Protein AF-A0A5K1K543-F1 (afdb_monomer_lite)

Secondary structure (DSSP, 8-state):
---------------PPEEEEE-HHHHHH----SEEEEEEEETTEEEEEEEE--SSGGGSPPTHHHHHHHHHHHSHHHHHTT--HHHHHHHHHHHHHHHHHHTT-TT--HHHHHHHHHHHHHHHHHS-TTS--HHHHHHHHHHHHHH-TTSS--

Organism: NCBI:txid34458

Sequence (154 aa):
MSDVETTAVPIAESKPPMLLLIDTDAKWTGRDVDSLTLYVDAPVAALSITLPIPQRVDMLPNPRIFDDWIALIQGEAATRCEISVHQRVLLLDIALTYRAFGRGLPNVNTSIFKTFSDCLVETARTLDDHESAEEFLRSIIEWVHTKLPDVSVR

Foldseek 3Di:
DDDDPPDDDPPPPPQWFWFKAFDPCCLPVVDDGQWIWTWTDAPQAIDIDIGGQDPWLQPQPQLVVLVVQLCCLPDVRVVRSVHDPLRSLLSNLSSLLNSCSNVPPVLDDRVLSNVLSVLSVVLNSPDDRRDHCSVSSVVSSVVVCVSVVCSSPD

Radius of gyration: 18.14 Å; chains: 1; bounding box: 49×31×67 Å

pLDDT: mean 85.63, std 14.28, range [43.22, 97.06]

Structure (mmCIF, N/CA/C/O backbone):
data_AF-A0A5K1K543-F1
#
_entry.id   AF-A0A5K1K543-F1
#
loop_
_atom_site.group_PDB
_atom_site.id
_atom_site.type_symbol
_atom_site.label_atom_id
_atom_site.label_alt_id
_atom_site.label_comp_id
_atom_site.label_asym_id
_atom_site.label_entity_id
_atom_site.label_seq_id
_atom_site.pdbx_PDB_ins_code
_atom_site.Cartn_x
_atom_site.Cartn_y
_atom_site.Cartn_z
_atom_site.occupancy
_atom_site.B_iso_or_equiv
_atom_site.auth_seq_id
_atom_site.auth_comp_id
_atom_site.auth_asym_id
_atom_site.auth_atom_id
_atom_site.pdbx_PDB_model_num
ATOM 1 N N . MET A 1 1 ? -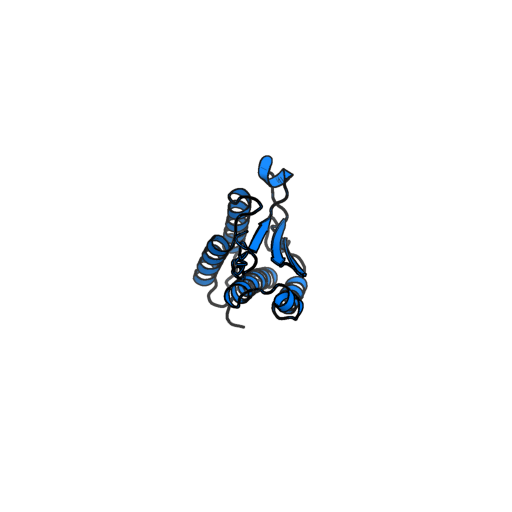30.902 17.468 46.764 1.00 43.84 1 MET A N 1
ATOM 2 C CA . MET A 1 1 ? -30.358 16.302 46.045 1.00 43.84 1 MET A CA 1
ATOM 3 C C . MET A 1 1 ? -30.672 16.560 44.592 1.00 43.84 1 MET A C 1
ATOM 5 O O . MET A 1 1 ? -31.835 16.480 44.233 1.00 43.84 1 MET A O 1
ATOM 9 N N . SER A 1 2 ? -29.691 17.061 43.846 1.00 44.78 2 SER A N 1
ATOM 10 C CA . SER A 1 2 ? -29.858 17.408 42.436 1.00 44.78 2 SER A CA 1
ATOM 11 C C . SER A 1 2 ? -29.235 16.290 41.619 1.00 44.78 2 SER A C 1
ATOM 13 O O . SER A 1 2 ? -28.046 16.013 41.778 1.00 44.78 2 SER A O 1
ATOM 15 N N . ASP A 1 3 ? -30.066 15.634 40.818 1.00 43.75 3 ASP A N 1
ATOM 16 C CA . ASP A 1 3 ? -29.668 14.612 39.862 1.00 43.75 3 ASP A CA 1
ATOM 17 C C . ASP A 1 3 ? -28.717 15.215 38.822 1.00 43.75 3 ASP A C 1
ATOM 19 O O . ASP A 1 3 ? -29.017 16.228 38.188 1.00 43.75 3 ASP A O 1
ATOM 23 N N . VAL A 1 4 ? -27.537 14.610 38.685 1.00 49.25 4 VAL A N 1
ATOM 24 C CA . VAL A 1 4 ? -26.582 14.929 37.623 1.00 49.25 4 VAL A CA 1
ATOM 25 C C . VAL A 1 4 ? -26.940 14.054 36.432 1.00 49.25 4 VAL A C 1
ATOM 27 O O . VAL A 1 4 ? -26.607 12.870 36.379 1.00 49.25 4 VAL A O 1
ATOM 30 N N . GLU A 1 5 ? -27.647 14.654 35.484 1.00 47.22 5 GLU A N 1
ATOM 31 C CA . GLU A 1 5 ? -27.908 14.089 34.169 1.00 47.22 5 GLU A CA 1
ATOM 32 C C . GLU A 1 5 ? -26.563 13.943 33.439 1.00 47.22 5 GLU A C 1
ATOM 34 O O . GLU A 1 5 ? -25.945 14.916 33.008 1.00 47.22 5 GLU A O 1
ATOM 39 N N . THR A 1 6 ? -26.047 12.714 33.376 1.00 50.03 6 THR A N 1
ATOM 40 C CA . THR A 1 6 ? -24.877 12.384 32.559 1.00 50.03 6 THR A CA 1
ATOM 41 C C . THR A 1 6 ? -25.315 12.378 31.101 1.00 50.03 6 THR A C 1
ATOM 43 O O . THR A 1 6 ? -25.759 11.362 30.570 1.00 50.03 6 THR A O 1
ATOM 46 N N . THR A 1 7 ? -25.206 13.531 30.445 1.00 46.53 7 THR A N 1
ATOM 47 C CA . THR A 1 7 ? -25.221 13.625 28.984 1.00 46.53 7 THR A CA 1
ATOM 48 C C . THR A 1 7 ? -24.055 12.809 28.436 1.00 46.53 7 THR A C 1
ATOM 50 O O . THR A 1 7 ? -22.899 13.227 28.512 1.00 46.53 7 THR A O 1
ATOM 53 N N . ALA A 1 8 ? -24.361 11.629 27.899 1.00 48.47 8 ALA A N 1
ATOM 54 C CA . ALA A 1 8 ? -23.443 10.882 27.058 1.00 48.47 8 ALA A CA 1
ATOM 55 C C . ALA A 1 8 ? -23.116 11.745 25.833 1.00 48.47 8 ALA A C 1
ATOM 57 O O . ALA A 1 8 ? -23.986 12.047 25.016 1.00 48.47 8 ALA A O 1
ATOM 58 N N . VAL A 1 9 ? -21.863 12.186 25.740 1.00 50.47 9 VAL A N 1
ATOM 59 C CA . VAL A 1 9 ? -21.332 12.825 24.537 1.00 50.47 9 VAL A CA 1
ATOM 60 C C . VAL A 1 9 ? -21.410 11.784 23.415 1.00 50.47 9 VAL A C 1
ATOM 62 O O . VAL A 1 9 ? -20.898 10.678 23.609 1.00 50.47 9 VAL A O 1
ATOM 65 N N . PRO A 1 10 ? -22.051 12.074 22.269 1.00 43.44 10 PRO A N 1
ATOM 66 C CA . PRO A 1 10 ? -22.026 11.156 21.143 1.00 43.44 10 PRO A CA 1
ATOM 67 C C . PRO A 1 10 ? -20.571 11.033 20.695 1.00 43.44 10 PRO A C 1
ATOM 69 O O . PRO A 1 10 ? -19.945 12.018 20.303 1.00 43.44 10 PRO A O 1
ATOM 72 N N . ILE A 1 11 ? -20.015 9.829 20.821 1.00 51.31 11 ILE A N 1
ATOM 73 C CA . ILE A 1 11 ? -18.708 9.495 20.267 1.00 51.31 11 ILE A CA 1
ATOM 74 C C . ILE A 1 11 ? -18.888 9.663 18.762 1.00 51.31 11 ILE A C 1
ATOM 76 O O . ILE A 1 11 ? -19.631 8.901 18.147 1.00 51.31 11 ILE A O 1
ATOM 80 N N . ALA A 1 12 ? -18.313 10.720 18.187 1.00 50.25 12 ALA A N 1
ATOM 81 C CA . ALA A 1 12 ? -18.266 10.856 16.742 1.00 50.25 12 ALA A CA 1
ATOM 82 C C . ALA A 1 12 ? -17.676 9.551 16.199 1.00 50.25 12 ALA A C 1
ATOM 84 O O . ALA A 1 12 ? -16.613 9.139 16.667 1.00 50.25 12 ALA A O 1
ATOM 85 N N . GLU A 1 13 ? -18.385 8.887 15.286 1.00 49.75 13 GLU A N 1
ATOM 86 C CA . GLU A 1 13 ? -17.887 7.721 14.557 1.00 49.75 13 GLU A CA 1
ATOM 87 C C . GLU A 1 13 ? -16.635 8.157 13.786 1.00 49.75 13 GLU A C 1
ATOM 89 O O . GLU A 1 13 ? -16.679 8.645 12.656 1.00 49.75 13 GLU A O 1
ATOM 94 N N . SER A 1 14 ? -15.497 8.096 14.471 1.00 68.38 14 SER A N 1
ATOM 95 C CA . SER A 1 14 ? -14.193 8.416 13.932 1.00 68.38 14 SER A CA 1
ATOM 96 C C . SER A 1 14 ? -13.817 7.257 13.033 1.00 68.38 14 SER A C 1
ATOM 98 O O . SER A 1 14 ? -13.410 6.204 13.516 1.00 68.38 14 SER A O 1
ATOM 100 N N . LYS A 1 15 ? -13.962 7.466 11.725 1.00 83.12 15 LYS A N 1
ATOM 101 C CA . LYS A 1 15 ? -13.366 6.635 10.677 1.00 83.12 15 LYS A CA 1
ATOM 102 C C . LYS A 1 15 ? -11.984 6.116 11.125 1.00 83.12 15 LYS A C 1
ATOM 104 O O . LYS A 1 15 ? -11.175 6.924 11.595 1.00 83.12 15 LYS A O 1
ATOM 109 N N . PRO A 1 16 ? -11.688 4.818 10.953 1.00 88.69 16 PRO A N 1
ATOM 110 C CA . PRO A 1 16 ? -10.424 4.256 11.405 1.00 88.69 16 PRO A CA 1
ATOM 111 C C . PRO A 1 16 ? -9.252 4.855 10.616 1.00 88.69 16 PRO A C 1
ATOM 113 O O . PRO A 1 16 ? -9.381 5.046 9.402 1.00 88.69 16 PRO A O 1
ATOM 116 N N . PRO A 1 17 ? -8.116 5.170 11.260 1.00 92.06 17 PRO A N 1
ATOM 117 C CA . PRO A 1 17 ? -6.951 5.700 10.562 1.00 92.06 17 PRO A CA 1
ATOM 118 C C . PRO A 1 17 ? -6.317 4.622 9.673 1.00 92.06 17 PRO A C 1
ATOM 120 O O . PRO A 1 17 ? -6.314 3.441 10.023 1.00 92.06 17 PRO A O 1
ATOM 123 N N . MET A 1 18 ? -5.743 5.028 8.534 1.00 93.38 18 MET A N 1
ATOM 124 C CA . MET A 1 18 ? -4.808 4.162 7.810 1.00 93.38 18 MET A CA 1
ATOM 125 C C . MET A 1 18 ? -3.397 4.457 8.288 1.00 93.38 18 MET A C 1
ATOM 127 O O . MET A 1 18 ? -2.925 5.580 8.142 1.00 93.38 18 MET A O 1
ATOM 131 N N . LEU A 1 19 ? -2.719 3.452 8.816 1.00 95.25 19 LEU A N 1
ATOM 132 C CA . LEU A 1 19 ? -1.356 3.544 9.313 1.00 95.25 19 LEU A CA 1
ATOM 133 C C . LEU A 1 19 ? -0.401 2.915 8.299 1.00 95.25 19 LEU A C 1
ATOM 135 O O . LEU A 1 19 ? -0.728 1.910 7.659 1.00 95.25 19 LEU A O 1
ATOM 139 N N . LEU A 1 20 ? 0.786 3.501 8.162 1.00 95.75 20 LEU A N 1
ATOM 140 C CA . LEU A 1 20 ? 1.875 2.940 7.369 1.00 95.75 20 LEU A CA 1
ATOM 141 C C . LEU A 1 20 ? 3.029 2.601 8.304 1.00 95.75 20 LEU A C 1
ATOM 143 O O . LEU A 1 20 ? 3.773 3.473 8.742 1.00 95.75 20 LEU A O 1
ATOM 147 N N . LEU A 1 21 ? 3.151 1.318 8.612 1.00 93.62 21 LEU A N 1
ATOM 148 C CA . LEU A 1 21 ? 4.085 0.804 9.596 1.00 93.62 21 LEU A CA 1
ATOM 149 C C . LEU A 1 21 ? 5.344 0.282 8.908 1.00 93.62 21 LEU A C 1
ATOM 151 O O . LEU A 1 21 ? 5.294 -0.421 7.895 1.00 93.62 21 LEU A O 1
ATOM 155 N N . ILE A 1 22 ? 6.479 0.605 9.506 1.00 92.12 22 ILE A N 1
ATOM 156 C CA . ILE A 1 22 ? 7.804 0.105 9.159 1.00 92.12 22 ILE A CA 1
ATOM 157 C C . ILE A 1 22 ? 8.302 -0.759 10.318 1.00 92.12 22 ILE A C 1
ATOM 159 O O . ILE A 1 22 ? 7.962 -0.508 11.474 1.00 92.12 22 ILE A O 1
ATOM 163 N N . ASP A 1 23 ? 9.100 -1.784 10.018 1.00 85.81 23 ASP A N 1
ATOM 164 C CA . ASP A 1 23 ? 9.774 -2.568 11.052 1.00 85.81 23 ASP A CA 1
ATOM 165 C C . ASP A 1 23 ? 10.536 -1.641 12.022 1.00 85.81 23 ASP A C 1
ATOM 167 O O . ASP A 1 23 ? 11.271 -0.744 11.594 1.00 85.81 23 ASP A O 1
ATOM 171 N N . THR A 1 24 ? 10.335 -1.834 13.330 1.00 78.81 24 THR A N 1
ATOM 172 C CA . THR A 1 24 ? 10.855 -0.931 14.367 1.00 78.81 24 THR A CA 1
ATOM 173 C C . THR A 1 24 ? 12.370 -0.806 14.298 1.00 78.81 24 THR A C 1
ATOM 175 O O . THR A 1 24 ? 12.898 0.300 14.408 1.00 78.81 24 THR A O 1
ATOM 178 N N . ASP A 1 25 ? 13.088 -1.904 14.062 1.00 77.44 25 ASP A N 1
ATOM 179 C CA . ASP A 1 25 ? 14.533 -1.823 13.906 1.00 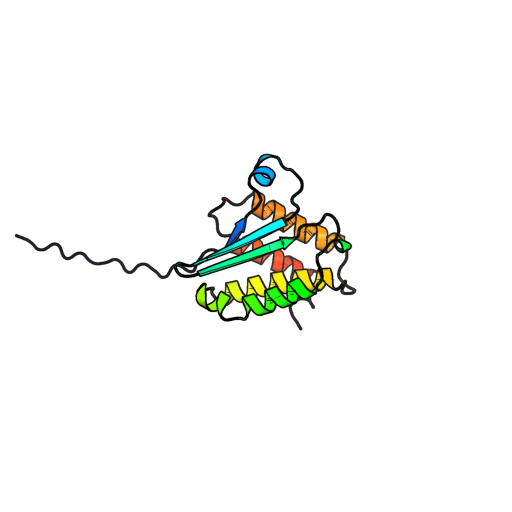77.44 25 ASP A CA 1
ATOM 180 C C . ASP A 1 25 ? 14.891 -1.004 12.660 1.00 77.44 25 ASP A C 1
ATOM 182 O O . ASP A 1 25 ? 15.783 -0.154 12.719 1.00 77.44 25 ASP A O 1
ATOM 186 N N . ALA A 1 26 ? 14.223 -1.246 11.527 1.00 78.88 26 ALA A N 1
ATOM 187 C CA . ALA A 1 26 ? 14.490 -0.525 10.282 1.00 78.88 26 ALA A CA 1
ATOM 188 C C . ALA A 1 26 ? 14.213 0.986 10.404 1.00 78.88 26 ALA A C 1
ATOM 190 O O . ALA A 1 26 ? 14.940 1.790 9.809 1.00 78.88 26 ALA A O 1
ATOM 191 N N . LYS A 1 27 ? 13.227 1.376 11.224 1.00 79.50 27 LYS A N 1
ATOM 192 C CA . LYS A 1 27 ? 12.917 2.778 11.548 1.00 79.50 27 LYS A CA 1
ATOM 193 C C . LYS A 1 27 ? 14.094 3.486 12.223 1.00 79.50 27 LYS A C 1
ATOM 195 O O . LYS A 1 27 ? 14.482 4.566 11.790 1.00 79.50 27 LYS A O 1
ATOM 200 N N . TRP A 1 28 ? 14.699 2.868 13.238 1.00 78.88 28 TRP A N 1
ATOM 201 C CA . TRP A 1 28 ? 15.753 3.505 14.046 1.00 78.88 28 TRP A CA 1
ATOM 202 C C . TRP A 1 28 ? 17.160 3.368 13.471 1.00 78.88 28 TRP A C 1
ATOM 204 O O . TRP A 1 28 ? 18.015 4.222 13.696 1.00 78.88 28 TRP A O 1
ATOM 214 N N . THR A 1 29 ? 17.424 2.281 12.751 1.00 81.25 29 THR A N 1
ATOM 215 C CA . THR A 1 29 ? 18.772 1.965 12.257 1.00 81.25 29 THR A CA 1
ATOM 216 C C . THR A 1 29 ? 19.050 2.512 10.860 1.00 81.25 29 THR A C 1
ATOM 218 O O . THR A 1 29 ? 20.201 2.507 10.428 1.00 81.25 29 THR A O 1
ATOM 221 N N . GLY A 1 30 ? 18.017 2.952 10.133 1.00 77.56 30 GLY A N 1
ATOM 222 C CA . GLY A 1 30 ? 18.146 3.389 8.741 1.00 77.56 30 GLY A CA 1
ATOM 223 C C . GLY A 1 30 ? 18.495 2.258 7.767 1.00 77.56 30 GLY A C 1
ATOM 224 O O . GLY A 1 30 ? 18.861 2.538 6.627 1.00 77.56 30 GLY A O 1
ATOM 225 N N . ARG A 1 31 ? 18.383 0.994 8.207 1.00 83.94 31 ARG A N 1
ATOM 226 C CA . ARG A 1 31 ? 18.581 -0.207 7.382 1.00 83.94 31 ARG A CA 1
ATOM 227 C C . ARG A 1 31 ? 17.642 -0.206 6.177 1.00 83.94 31 ARG A C 1
ATOM 229 O O . ARG A 1 31 ? 16.597 0.451 6.189 1.00 83.94 31 ARG A O 1
ATOM 236 N N . ASP A 1 32 ? 18.022 -0.979 5.164 1.00 84.88 32 ASP A N 1
ATOM 237 C CA . ASP A 1 32 ? 17.146 -1.275 4.035 1.00 84.88 32 ASP A CA 1
ATOM 238 C C . ASP A 1 32 ? 15.827 -1.875 4.541 1.00 84.88 32 ASP A C 1
ATOM 240 O O . ASP A 1 32 ? 15.793 -2.646 5.505 1.00 84.88 32 ASP A O 1
ATOM 244 N N . VAL A 1 33 ? 14.735 -1.457 3.908 1.00 91.00 33 VAL A N 1
ATOM 245 C CA . VAL A 1 33 ? 13.374 -1.869 4.243 1.00 91.00 33 VAL A CA 1
ATOM 246 C C . VAL A 1 33 ? 12.928 -2.852 3.181 1.00 91.00 33 VAL A C 1
ATOM 248 O O . VAL A 1 33 ? 12.802 -2.462 2.029 1.00 91.00 33 VAL A O 1
ATOM 251 N N . ASP A 1 34 ? 12.665 -4.098 3.567 1.00 90.19 34 ASP A N 1
ATOM 252 C CA . ASP A 1 34 ? 12.206 -5.130 2.627 1.00 90.19 34 ASP A CA 1
ATOM 253 C C . ASP A 1 34 ? 10.678 -5.129 2.457 1.00 90.19 34 ASP A C 1
ATOM 255 O O . ASP A 1 34 ? 10.141 -5.572 1.437 1.00 90.19 34 ASP A O 1
ATOM 259 N N . SER A 1 35 ? 9.955 -4.619 3.456 1.00 94.00 35 SER A N 1
ATOM 260 C CA . SER A 1 35 ? 8.500 -4.502 3.427 1.00 94.00 35 SER A CA 1
ATOM 261 C C . SER A 1 35 ? 7.980 -3.434 4.385 1.00 94.00 35 SER A C 1
ATOM 263 O O . SER A 1 35 ? 8.564 -3.207 5.443 1.00 94.00 35 SER A O 1
ATOM 265 N N . LEU A 1 36 ? 6.834 -2.854 4.045 1.00 95.88 36 LEU A N 1
ATOM 266 C CA . LEU A 1 36 ? 6.015 -2.020 4.924 1.00 95.88 36 LEU A CA 1
ATOM 267 C C . LEU A 1 36 ? 4.686 -2.723 5.202 1.00 95.88 36 LEU A C 1
ATOM 269 O O . LEU A 1 36 ? 4.268 -3.592 4.439 1.00 95.88 36 LEU A O 1
ATOM 273 N N . THR A 1 37 ? 3.992 -2.334 6.263 1.00 95.88 37 THR A N 1
ATOM 274 C CA . THR A 1 37 ? 2.634 -2.808 6.546 1.00 95.88 37 THR A CA 1
ATOM 275 C C . THR A 1 37 ? 1.669 -1.641 6.482 1.00 95.88 37 THR A C 1
ATOM 277 O O . THR A 1 37 ? 1.783 -0.696 7.254 1.00 95.88 37 THR A O 1
ATOM 280 N N . LEU A 1 38 ? 0.702 -1.710 5.572 1.00 95.00 38 LEU A N 1
ATOM 281 C CA . LEU A 1 38 ? -0.442 -0.814 5.575 1.00 95.00 38 LEU A CA 1
ATOM 282 C C . LEU A 1 38 ? -1.527 -1.437 6.451 1.00 95.00 38 LEU A C 1
ATOM 284 O O . LEU A 1 38 ? -1.993 -2.542 6.167 1.00 95.00 38 LEU A O 1
ATOM 288 N N . TYR A 1 39 ? -1.906 -0.732 7.511 1.00 94.44 39 TYR A N 1
ATOM 289 C CA . TYR A 1 39 ? -2.811 -1.228 8.539 1.00 94.44 39 TYR A CA 1
ATOM 290 C C . TYR A 1 39 ? -4.009 -0.296 8.709 1.00 94.44 39 TYR A C 1
ATOM 292 O O . TYR A 1 39 ? -3.852 0.921 8.743 1.00 94.44 39 TYR A O 1
ATOM 300 N N . VAL A 1 40 ? -5.209 -0.857 8.821 1.00 92.81 40 VAL A N 1
ATOM 301 C CA . VAL A 1 40 ? -6.420 -0.125 9.204 1.00 92.81 40 VAL A CA 1
ATOM 302 C C . VAL A 1 40 ? -7.012 -0.806 10.425 1.00 92.81 40 VAL A C 1
ATOM 304 O O . VAL A 1 40 ? -7.415 -1.969 10.342 1.00 92.81 40 VAL A O 1
ATOM 307 N N . ASP A 1 41 ? -7.045 -0.077 11.538 1.00 86.94 41 ASP A N 1
ATOM 308 C CA . ASP A 1 41 ? -7.525 -0.567 12.831 1.00 86.94 41 ASP A CA 1
ATOM 309 C C . ASP A 1 41 ? -8.956 -0.095 13.075 1.00 86.94 41 ASP A C 1
ATOM 311 O O . ASP A 1 41 ? -9.178 1.065 13.428 1.00 86.94 41 ASP A O 1
ATOM 315 N N . ALA A 1 42 ? -9.938 -0.967 12.849 1.00 86.94 42 ALA A N 1
ATOM 316 C CA . ALA A 1 42 ? -11.330 -0.673 13.162 1.00 86.94 42 ALA A CA 1
ATOM 317 C C . ALA A 1 42 ? -11.758 -1.397 14.450 1.00 86.94 42 ALA A C 1
ATOM 319 O O . ALA A 1 42 ? -11.210 -2.449 14.785 1.00 86.94 42 ALA A O 1
ATOM 320 N N . PRO A 1 43 ? -12.789 -0.909 15.164 1.00 82.38 43 PRO A N 1
ATOM 321 C CA . PRO A 1 43 ? -13.181 -1.476 16.458 1.00 82.38 43 PRO A CA 1
ATOM 322 C C . PRO A 1 43 ? -13.528 -2.975 16.439 1.00 82.38 43 PRO A C 1
ATOM 324 O O . PRO A 1 43 ? -13.407 -3.652 17.459 1.00 82.38 43 PRO A O 1
ATOM 327 N N . VAL A 1 44 ? -13.989 -3.499 15.297 1.00 85.19 44 VAL A N 1
ATOM 328 C CA . VAL A 1 44 ? -14.508 -4.874 15.153 1.00 85.19 44 VAL A CA 1
ATOM 329 C C . VAL A 1 44 ? -13.729 -5.741 14.157 1.00 85.19 44 VAL A C 1
ATOM 331 O O . VAL A 1 44 ? -14.025 -6.934 14.008 1.00 85.19 44 VAL A O 1
ATOM 334 N N . ALA A 1 45 ? -12.763 -5.160 13.443 1.00 88.44 45 ALA A N 1
ATOM 335 C CA . ALA A 1 45 ? -11.944 -5.839 12.446 1.00 88.44 45 ALA A CA 1
ATOM 336 C C . ALA A 1 45 ? -10.685 -5.023 12.131 1.00 88.44 45 ALA A C 1
ATOM 338 O O . ALA A 1 45 ? -10.682 -3.805 12.254 1.00 88.44 45 ALA A O 1
ATOM 339 N N . ALA A 1 46 ? -9.646 -5.696 11.646 1.00 89.94 46 ALA A N 1
ATOM 340 C CA . ALA A 1 46 ? -8.451 -5.039 11.145 1.00 89.94 46 ALA A CA 1
ATOM 341 C C . ALA A 1 46 ? -8.141 -5.502 9.722 1.00 89.94 46 ALA A C 1
ATOM 343 O O . ALA A 1 46 ? -8.320 -6.678 9.384 1.00 89.94 46 ALA A O 1
ATOM 344 N N . LEU A 1 47 ? -7.649 -4.576 8.904 1.00 92.69 47 LEU A N 1
ATOM 345 C CA . LEU A 1 47 ? -7.125 -4.853 7.572 1.00 92.69 47 LEU A CA 1
ATOM 346 C C . LEU A 1 47 ? -5.615 -4.631 7.593 1.00 92.69 47 LEU A C 1
ATOM 348 O O . LEU A 1 47 ? -5.154 -3.573 8.002 1.00 92.69 47 LEU A O 1
ATOM 352 N N . SER A 1 48 ? -4.853 -5.617 7.127 1.00 93.94 48 SER A N 1
ATOM 353 C CA . SER A 1 48 ? -3.397 -5.526 7.024 1.00 93.94 48 SER A CA 1
ATOM 354 C C . SER A 1 48 ? -2.942 -5.983 5.645 1.00 93.94 48 SER A C 1
ATOM 356 O O . SER A 1 48 ? -3.338 -7.056 5.183 1.00 93.94 48 SER A O 1
ATOM 358 N N . ILE A 1 49 ? -2.128 -5.162 4.984 1.00 94.94 49 ILE A N 1
ATOM 359 C CA . ILE A 1 49 ? -1.525 -5.450 3.682 1.00 94.94 49 ILE A CA 1
ATOM 360 C C . ILE A 1 49 ? -0.020 -5.207 3.785 1.00 94.94 49 ILE A C 1
ATOM 362 O O . ILE A 1 49 ? 0.424 -4.095 4.065 1.00 94.94 49 ILE A O 1
ATOM 366 N N . THR A 1 50 ? 0.779 -6.239 3.521 1.00 95.56 50 THR A N 1
ATOM 367 C CA . THR A 1 50 ? 2.242 -6.125 3.480 1.00 95.56 50 THR A CA 1
ATOM 368 C C . THR A 1 50 ? 2.697 -5.635 2.111 1.00 95.56 50 THR A C 1
ATOM 370 O O . THR A 1 50 ? 2.612 -6.362 1.127 1.00 95.56 50 THR A O 1
ATOM 373 N N . LEU A 1 51 ? 3.213 -4.414 2.049 1.00 95.94 51 LEU A N 1
ATOM 374 C CA . LEU A 1 51 ? 3.749 -3.791 0.847 1.00 95.94 51 LEU A CA 1
ATOM 375 C C . LEU A 1 51 ? 5.216 -4.215 0.652 1.00 95.94 51 LEU A C 1
AT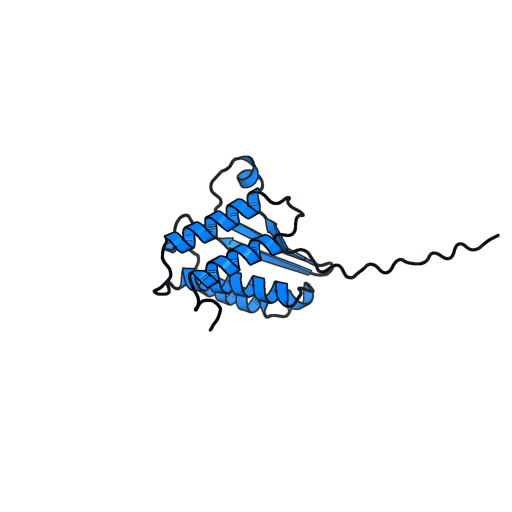OM 377 O O . LEU A 1 51 ? 6.056 -3.840 1.470 1.00 95.94 51 LEU A O 1
ATOM 381 N N . PRO A 1 52 ? 5.567 -4.983 -0.395 1.00 94.88 52 PRO A N 1
ATOM 382 C CA . PRO A 1 52 ? 6.947 -5.379 -0.643 1.00 94.88 52 PRO A CA 1
ATOM 383 C C . PRO A 1 52 ? 7.754 -4.181 -1.158 1.00 94.88 52 PRO A C 1
ATOM 385 O O . PRO A 1 52 ? 7.313 -3.479 -2.074 1.00 94.88 52 PRO A O 1
ATOM 388 N N . ILE A 1 53 ? 8.948 -3.975 -0.604 1.00 95.06 53 ILE A N 1
ATOM 389 C CA . ILE A 1 53 ? 9.905 -2.926 -0.993 1.00 95.06 53 ILE A CA 1
ATOM 390 C C . ILE A 1 53 ? 11.219 -3.589 -1.464 1.00 95.06 53 ILE A C 1
ATOM 392 O O . ILE A 1 53 ? 12.272 -3.425 -0.855 1.00 95.06 53 ILE A O 1
ATOM 396 N N . PRO A 1 54 ? 11.208 -4.398 -2.539 1.00 92.06 54 PRO A N 1
ATOM 397 C CA . PRO A 1 54 ? 12.445 -4.966 -3.051 1.00 92.06 54 PRO A CA 1
ATOM 398 C C . PRO A 1 54 ? 13.351 -3.887 -3.658 1.00 92.06 54 PRO A C 1
ATOM 400 O O . PRO A 1 54 ? 12.879 -2.923 -4.259 1.00 92.06 54 PRO A O 1
ATOM 403 N N . GLN A 1 55 ? 14.664 -4.130 -3.641 1.00 86.56 55 GLN A N 1
ATOM 404 C CA . GLN A 1 55 ? 15.648 -3.263 -4.309 1.00 86.56 55 GLN A CA 1
ATOM 405 C C . GLN A 1 55 ? 15.412 -3.130 -5.825 1.00 86.56 55 GLN A C 1
ATOM 407 O O . GLN A 1 55 ? 15.860 -2.166 -6.449 1.00 86.56 55 GLN A O 1
ATOM 412 N N . ARG A 1 56 ? 14.734 -4.108 -6.443 1.00 86.31 56 ARG A N 1
ATOM 413 C CA . ARG A 1 56 ? 14.421 -4.115 -7.874 1.00 86.31 56 ARG A CA 1
ATOM 414 C C . ARG A 1 56 ? 13.000 -4.602 -8.141 1.00 86.31 56 ARG A C 1
ATOM 416 O O . ARG A 1 56 ? 12.513 -5.520 -7.491 1.00 86.31 56 ARG A O 1
ATOM 423 N N . VAL A 1 57 ? 12.372 -4.034 -9.170 1.00 87.75 57 VAL A N 1
ATOM 424 C CA . VAL A 1 57 ? 10.991 -4.359 -9.565 1.00 87.75 57 VAL A CA 1
ATOM 425 C C . VAL A 1 57 ? 10.808 -5.826 -9.984 1.00 87.75 57 VAL A C 1
ATOM 427 O O . VAL A 1 57 ? 9.754 -6.403 -9.744 1.00 87.75 57 VAL A O 1
ATOM 430 N N . ASP A 1 58 ? 11.838 -6.464 -10.547 1.00 86.94 58 ASP A N 1
ATOM 431 C CA . ASP A 1 58 ? 11.813 -7.878 -10.950 1.00 86.94 58 ASP A CA 1
ATOM 432 C C . ASP A 1 58 ? 11.882 -8.857 -9.768 1.00 86.94 58 ASP A C 1
ATOM 434 O O . ASP A 1 58 ? 11.712 -10.059 -9.958 1.00 86.94 58 ASP A O 1
ATOM 438 N N . MET A 1 59 ? 12.092 -8.349 -8.550 1.00 90.50 59 MET A N 1
ATOM 439 C CA . MET A 1 59 ? 12.024 -9.117 -7.305 1.00 90.50 59 MET A CA 1
ATOM 440 C C . MET A 1 59 ? 10.667 -8.975 -6.597 1.00 90.50 59 MET A C 1
ATOM 442 O O . MET A 1 59 ? 10.502 -9.490 -5.491 1.00 90.50 59 MET A O 1
ATOM 446 N N . LEU A 1 60 ? 9.695 -8.276 -7.197 1.00 91.38 60 LEU A N 1
ATOM 447 C CA . LEU A 1 60 ? 8.332 -8.256 -6.672 1.00 91.38 60 LEU A CA 1
ATOM 448 C C . LEU A 1 60 ? 7.749 -9.679 -6.620 1.00 91.38 60 LEU A C 1
ATOM 450 O O . LEU A 1 60 ? 8.062 -10.517 -7.472 1.00 91.38 60 LEU A O 1
ATOM 454 N N . PRO A 1 61 ? 6.876 -9.963 -5.636 1.00 90.44 61 PRO A N 1
ATOM 455 C CA . PRO A 1 61 ? 6.206 -11.250 -5.549 1.00 90.44 61 PRO A CA 1
ATOM 456 C C . PRO A 1 61 ? 5.323 -11.505 -6.775 1.00 90.44 61 PRO A C 1
ATOM 458 O O . PRO A 1 61 ? 5.019 -10.610 -7.566 1.00 90.44 61 PRO A O 1
ATOM 461 N N . ASN A 1 62 ? 4.879 -12.757 -6.911 1.00 88.62 62 ASN A N 1
ATOM 462 C CA . ASN A 1 62 ? 3.995 -13.173 -7.994 1.00 88.62 62 ASN A CA 1
ATOM 463 C C . ASN A 1 62 ? 2.798 -12.209 -8.124 1.00 88.62 62 ASN A C 1
ATOM 465 O O . ASN A 1 62 ? 2.083 -12.039 -7.135 1.00 88.62 62 ASN A O 1
ATOM 469 N N . PRO A 1 63 ? 2.512 -11.652 -9.320 1.00 84.81 63 PRO A N 1
ATOM 470 C CA . PRO A 1 63 ? 1.451 -10.664 -9.504 1.00 84.81 63 PRO A CA 1
ATOM 471 C C . PRO A 1 63 ? 0.056 -11.085 -9.027 1.00 84.81 63 PRO A C 1
ATOM 473 O O . PRO A 1 63 ? -0.782 -10.220 -8.784 1.00 84.81 63 PRO A O 1
ATOM 476 N N . ARG A 1 64 ? -0.195 -12.393 -8.875 1.00 88.94 64 ARG A N 1
ATOM 477 C CA . ARG A 1 64 ? -1.437 -12.929 -8.296 1.00 88.94 64 ARG A CA 1
ATOM 478 C C . ARG A 1 64 ? -1.706 -12.419 -6.880 1.00 88.94 64 ARG A C 1
ATOM 480 O O . ARG A 1 64 ? -2.863 -12.205 -6.550 1.00 88.94 64 ARG A O 1
ATOM 487 N N . ILE A 1 65 ? -0.667 -12.148 -6.086 1.00 92.06 65 ILE A N 1
ATOM 488 C CA . ILE A 1 65 ? -0.847 -11.604 -4.731 1.00 92.06 65 ILE A CA 1
ATOM 489 C C . ILE A 1 65 ? -1.556 -10.242 -4.755 1.00 92.06 65 ILE A C 1
ATOM 491 O O . ILE A 1 65 ? -2.328 -9.924 -3.858 1.00 92.06 65 ILE A O 1
ATOM 495 N N . PHE A 1 66 ? -1.348 -9.452 -5.814 1.00 93.12 66 PHE A N 1
ATOM 496 C CA . PHE A 1 66 ? -2.001 -8.154 -5.970 1.00 93.12 66 PHE A CA 1
ATOM 497 C C . PHE A 1 66 ? -3.467 -8.303 -6.396 1.00 93.12 66 PHE A C 1
ATOM 499 O O . PHE A 1 66 ? -4.290 -7.465 -6.039 1.00 93.12 66 PHE A O 1
ATOM 506 N N . ASP A 1 67 ? -3.813 -9.375 -7.120 1.00 92.69 67 ASP A N 1
ATOM 507 C CA . ASP A 1 67 ? -5.213 -9.716 -7.402 1.00 92.69 67 ASP A CA 1
ATOM 508 C C . ASP A 1 67 ? -5.941 -10.116 -6.099 1.00 92.69 67 ASP A C 1
ATOM 510 O O . ASP A 1 67 ? -7.080 -9.696 -5.883 1.00 92.69 67 ASP A O 1
ATOM 514 N N . ASP A 1 68 ? -5.263 -10.831 -5.193 1.00 93.12 68 ASP A N 1
ATOM 515 C CA . ASP A 1 68 ? -5.800 -11.176 -3.868 1.00 93.12 68 ASP A CA 1
ATOM 516 C C . ASP A 1 68 ? -6.011 -9.931 -2.991 1.00 93.12 68 ASP A C 1
ATOM 518 O O . ASP A 1 68 ? -7.025 -9.827 -2.298 1.00 93.12 68 ASP A O 1
ATOM 522 N N . TRP A 1 69 ? -5.107 -8.945 -3.051 1.00 94.81 69 TRP A N 1
ATOM 523 C CA . TRP A 1 69 ? -5.306 -7.658 -2.370 1.00 94.81 69 TRP A CA 1
ATOM 524 C C . TRP A 1 69 ? -6.534 -6.923 -2.893 1.00 94.81 69 TRP A C 1
ATOM 526 O O . TRP A 1 69 ? -7.343 -6.449 -2.100 1.00 94.81 69 TRP A O 1
ATOM 536 N N . ILE A 1 70 ? -6.704 -6.850 -4.215 1.00 94.75 70 ILE A N 1
ATOM 537 C CA . ILE A 1 70 ? -7.874 -6.208 -4.828 1.00 94.75 70 ILE A CA 1
ATOM 538 C C . ILE A 1 70 ? -9.157 -6.898 -4.352 1.00 94.75 70 ILE A C 1
ATOM 540 O O . ILE A 1 70 ? -10.086 -6.217 -3.916 1.00 94.75 70 ILE A O 1
ATOM 544 N N . ALA A 1 71 ? -9.193 -8.233 -4.358 1.00 93.88 71 ALA A N 1
ATOM 545 C CA . ALA A 1 71 ? -10.339 -8.995 -3.866 1.00 93.88 71 ALA A CA 1
ATOM 546 C C . ALA A 1 71 ? -10.616 -8.735 -2.375 1.00 93.88 71 ALA A C 1
ATOM 548 O O . ALA A 1 71 ? -11.770 -8.550 -1.986 1.00 93.88 71 ALA A O 1
ATOM 549 N N . LEU A 1 72 ? -9.571 -8.663 -1.545 1.00 93.19 72 LEU A N 1
ATOM 550 C CA . LEU A 1 72 ? -9.680 -8.347 -0.120 1.00 93.19 72 LEU A CA 1
ATOM 551 C C . LEU A 1 72 ? -10.257 -6.940 0.116 1.00 93.19 72 LEU A C 1
ATOM 553 O O . LEU A 1 72 ? -11.167 -6.778 0.930 1.00 93.19 72 LEU A O 1
ATOM 557 N N . ILE A 1 73 ? -9.761 -5.939 -0.619 1.00 93.94 73 ILE A N 1
ATOM 558 C CA . ILE A 1 73 ? -10.178 -4.531 -0.506 1.00 93.94 73 ILE A CA 1
ATOM 559 C C . ILE A 1 73 ? -11.612 -4.322 -1.024 1.00 93.94 73 ILE A C 1
ATOM 561 O O . ILE A 1 73 ? -12.358 -3.500 -0.488 1.00 93.94 73 ILE A O 1
ATOM 565 N N . GLN A 1 74 ? -12.018 -5.050 -2.065 1.00 92.81 74 GLN A N 1
ATOM 566 C CA . GLN A 1 74 ? -13.381 -4.991 -2.608 1.00 92.81 74 GLN A CA 1
ATOM 567 C C . GLN A 1 74 ? -14.384 -5.824 -1.799 1.00 92.81 74 GLN A C 1
ATOM 569 O O . GLN A 1 74 ? -15.591 -5.596 -1.898 1.00 92.81 74 GLN A O 1
ATOM 574 N N . GLY A 1 75 ? -13.897 -6.790 -1.021 1.00 89.81 75 GLY A N 1
ATOM 575 C CA . GLY A 1 75 ? -14.709 -7.765 -0.310 1.00 89.81 75 GLY A CA 1
ATOM 576 C C . GLY A 1 75 ? -15.311 -7.282 1.012 1.00 89.81 75 GLY A C 1
ATOM 577 O O . GLY A 1 75 ? -15.228 -6.123 1.429 1.00 89.81 75 GLY A O 1
ATOM 578 N N . GLU A 1 76 ? -15.926 -8.233 1.712 1.00 85.94 76 GLU A N 1
ATOM 579 C CA . GLU A 1 76 ? -16.586 -8.005 3.000 1.00 85.94 76 GLU A CA 1
ATOM 580 C C . GLU A 1 76 ? -15.598 -7.592 4.103 1.00 85.94 76 GLU A C 1
ATOM 582 O O . GLU A 1 76 ? -15.954 -6.807 4.978 1.00 85.94 76 GLU A O 1
ATOM 587 N N . ALA A 1 77 ? -14.340 -8.043 4.035 1.00 84.00 77 ALA A N 1
ATOM 588 C CA . ALA A 1 77 ? -13.303 -7.712 5.015 1.00 84.00 77 ALA A CA 1
ATOM 589 C C . ALA A 1 77 ? -13.088 -6.195 5.149 1.00 84.00 77 ALA A C 1
ATOM 591 O O . ALA A 1 77 ? -13.112 -5.661 6.256 1.00 84.00 77 ALA A O 1
ATOM 592 N N . ALA A 1 78 ? -12.972 -5.486 4.024 1.00 84.44 78 ALA A N 1
ATOM 593 C CA . ALA A 1 78 ? -12.868 -4.031 4.006 1.00 84.44 78 ALA A CA 1
ATOM 594 C C . ALA A 1 78 ? -14.137 -3.344 4.535 1.00 84.44 78 ALA A C 1
ATOM 596 O O . ALA A 1 78 ? -14.060 -2.321 5.206 1.00 84.44 78 ALA A O 1
ATOM 597 N N . THR A 1 79 ? -15.311 -3.917 4.259 1.00 84.94 79 THR A N 1
ATOM 598 C CA . THR A 1 79 ? -16.596 -3.394 4.753 1.00 84.94 79 THR A CA 1
ATOM 599 C C . THR A 1 79 ? -16.708 -3.526 6.273 1.00 84.94 79 THR A C 1
ATOM 601 O O . THR A 1 79 ? -17.166 -2.599 6.931 1.00 84.94 79 THR A O 1
ATOM 604 N N . ARG A 1 80 ? -16.216 -4.631 6.846 1.00 87.25 80 ARG A N 1
ATOM 605 C CA . ARG A 1 80 ? -16.150 -4.838 8.302 1.00 87.25 80 ARG A CA 1
ATOM 606 C C . ARG A 1 80 ? -15.156 -3.920 9.006 1.00 87.25 80 ARG A C 1
ATOM 608 O O . ARG A 1 80 ? -15.303 -3.692 10.198 1.00 87.25 80 ARG A O 1
ATOM 615 N N . CYS A 1 81 ? -14.160 -3.416 8.284 1.00 89.12 81 CYS A N 1
ATOM 616 C CA . CYS A 1 81 ? -13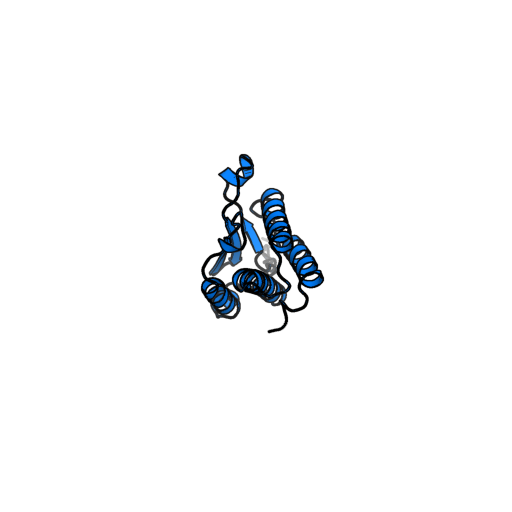.221 -2.427 8.803 1.00 89.12 81 CYS A CA 1
ATOM 617 C C . CYS A 1 81 ? -13.759 -0.993 8.688 1.00 89.12 81 CYS A C 1
ATOM 619 O O . CYS A 1 81 ? -12.982 -0.067 8.862 1.00 89.12 81 CYS A O 1
ATOM 621 N N . GLU A 1 82 ? -15.035 -0.797 8.328 1.00 88.81 82 GLU A N 1
ATOM 622 C CA . GLU A 1 82 ? -15.691 0.520 8.240 1.00 88.81 82 GLU A CA 1
ATOM 623 C C . GLU A 1 82 ? -14.897 1.557 7.424 1.00 88.81 82 GLU A C 1
ATOM 625 O O . GLU A 1 82 ? -14.995 2.766 7.643 1.00 88.81 82 GLU A O 1
ATOM 630 N N . ILE A 1 83 ? -14.100 1.089 6.454 1.00 90.31 83 ILE A N 1
ATOM 631 C CA . ILE A 1 83 ? -13.267 1.989 5.666 1.00 90.31 83 ILE A CA 1
ATOM 632 C C . ILE A 1 83 ? -14.154 2.886 4.812 1.00 90.31 83 ILE A C 1
ATOM 634 O O . ILE A 1 83 ? -15.123 2.435 4.188 1.00 90.31 83 ILE A O 1
ATOM 638 N N . SER A 1 84 ? -13.802 4.164 4.733 1.00 90.62 84 SER A N 1
ATOM 639 C CA . SER A 1 84 ? -14.541 5.093 3.890 1.00 90.62 84 SER A CA 1
ATOM 640 C C . SER A 1 84 ? -14.352 4.760 2.407 1.00 90.62 84 SER A C 1
ATOM 642 O O . SER A 1 84 ? -13.371 4.131 2.002 1.00 90.62 84 SER A O 1
ATOM 644 N N . VAL A 1 85 ? -15.262 5.249 1.559 1.00 91.38 85 VAL A N 1
ATOM 645 C CA . VAL A 1 85 ? -15.128 5.117 0.096 1.00 91.38 85 VAL A CA 1
ATOM 646 C C . VAL A 1 85 ? -13.774 5.656 -0.381 1.00 91.38 85 VAL A C 1
ATOM 648 O O . VAL A 1 85 ? -13.123 5.031 -1.211 1.00 91.38 85 VAL A O 1
ATOM 651 N N . HIS A 1 86 ? -13.301 6.764 0.195 1.00 91.94 86 HIS A N 1
ATOM 652 C CA . HIS A 1 86 ? -12.003 7.347 -0.147 1.00 91.94 86 HIS A CA 1
ATOM 653 C C . HIS A 1 86 ? -10.816 6.466 0.264 1.00 91.94 86 HIS A C 1
ATOM 655 O O . HIS A 1 86 ? -9.871 6.347 -0.510 1.00 91.94 86 HIS A O 1
ATOM 661 N N . GLN A 1 87 ? -10.861 5.822 1.437 1.00 93.31 87 GLN A N 1
ATOM 662 C CA . GLN A 1 87 ? -9.826 4.854 1.830 1.00 93.31 87 GLN A CA 1
ATOM 663 C C . GLN A 1 87 ? -9.830 3.645 0.910 1.00 93.31 87 GLN A C 1
ATOM 665 O O . GLN A 1 87 ? -8.774 3.196 0.480 1.00 93.31 87 GLN A O 1
ATOM 670 N N . ARG A 1 88 ? -11.018 3.138 0.569 1.00 94.12 88 ARG A N 1
ATOM 671 C CA . ARG A 1 88 ? -11.148 2.006 -0.348 1.00 94.12 88 ARG A CA 1
ATOM 672 C C . ARG A 1 88 ? -10.529 2.317 -1.706 1.00 94.12 88 ARG A C 1
ATOM 674 O O . ARG A 1 88 ? -9.776 1.497 -2.215 1.00 94.12 88 ARG A O 1
ATOM 681 N N . VAL A 1 89 ? -10.818 3.490 -2.270 1.00 94.44 89 VAL A N 1
ATOM 682 C CA . VAL A 1 89 ? -10.210 3.939 -3.532 1.00 94.44 89 VAL A CA 1
ATOM 683 C C . VAL A 1 89 ? -8.691 4.025 -3.397 1.00 94.44 89 VAL A C 1
ATOM 685 O O . VAL A 1 89 ? -7.985 3.439 -4.206 1.00 94.44 89 VAL A O 1
ATOM 688 N N . LEU A 1 90 ? -8.188 4.651 -2.331 1.00 95.31 90 LEU A N 1
ATOM 689 C CA . LEU A 1 90 ? -6.749 4.790 -2.105 1.00 95.31 90 LEU A CA 1
ATOM 690 C C . LEU A 1 90 ? -6.031 3.432 -1.977 1.00 95.31 90 LEU A C 1
ATOM 692 O O . LEU A 1 90 ? -4.977 3.228 -2.572 1.00 95.31 90 LEU A O 1
ATOM 696 N N . LEU A 1 91 ? -6.615 2.481 -1.244 1.00 95.19 91 LEU A N 1
ATOM 697 C CA . LEU A 1 91 ? -6.101 1.112 -1.128 1.00 95.19 91 LEU A CA 1
ATOM 698 C C . LEU A 1 91 ? -6.080 0.390 -2.478 1.00 95.19 91 LEU A C 1
ATOM 700 O O . LEU A 1 91 ? -5.115 -0.311 -2.790 1.00 95.19 91 LEU A O 1
ATOM 704 N N . LEU A 1 92 ? -7.136 0.556 -3.280 1.00 95.56 92 LEU A N 1
ATOM 705 C CA . LEU A 1 92 ? -7.204 -0.021 -4.621 1.00 95.56 92 LEU A CA 1
ATOM 706 C C . LEU A 1 92 ? -6.143 0.576 -5.538 1.00 95.56 92 LEU A C 1
ATOM 708 O O . LEU A 1 92 ? -5.469 -0.186 -6.224 1.00 95.56 92 LEU A O 1
ATOM 712 N N . ASP A 1 93 ? -5.941 1.891 -5.513 1.00 95.69 93 ASP A N 1
ATOM 713 C CA . ASP A 1 93 ? -4.913 2.547 -6.323 1.00 95.69 93 ASP A CA 1
ATOM 714 C C . ASP A 1 93 ? -3.507 2.051 -5.955 1.00 95.69 93 ASP A C 1
ATOM 716 O O . ASP A 1 93 ? -2.692 1.781 -6.842 1.00 95.69 93 ASP A O 1
ATOM 720 N N . ILE A 1 94 ? -3.228 1.832 -4.663 1.00 95.62 94 ILE A N 1
ATOM 721 C CA . ILE A 1 94 ? -1.974 1.211 -4.205 1.00 95.62 94 ILE A CA 1
ATOM 722 C C . ILE A 1 94 ? -1.846 -0.216 -4.759 1.00 95.62 94 ILE A C 1
ATOM 724 O O . ILE A 1 94 ? -0.814 -0.564 -5.339 1.00 95.62 94 ILE A O 1
ATOM 728 N N . ALA A 1 95 ? -2.885 -1.045 -4.632 1.00 95.38 95 ALA A N 1
ATOM 729 C CA . ALA A 1 95 ? -2.858 -2.423 -5.124 1.00 95.38 95 ALA A CA 1
ATOM 730 C C . ALA A 1 95 ? -2.693 -2.496 -6.655 1.00 95.38 95 ALA A C 1
ATOM 732 O O . ALA A 1 95 ? -1.907 -3.301 -7.165 1.00 95.38 95 ALA A O 1
ATOM 733 N N . LEU A 1 96 ? -3.380 -1.625 -7.397 1.00 93.69 96 LEU A N 1
ATOM 734 C CA . LEU A 1 96 ? -3.273 -1.505 -8.852 1.00 93.69 96 LEU A CA 1
ATOM 735 C C . LEU A 1 96 ? -1.888 -1.016 -9.281 1.00 93.69 96 LEU A C 1
ATOM 737 O O . LEU A 1 96 ? -1.333 -1.538 -10.249 1.00 93.69 96 LEU A O 1
ATOM 741 N N . THR A 1 97 ? -1.297 -0.089 -8.531 1.00 93.50 97 THR A N 1
ATOM 742 C CA . THR A 1 97 ? 0.078 0.380 -8.738 1.00 93.50 97 THR A CA 1
ATOM 743 C C . THR A 1 97 ? 1.073 -0.775 -8.618 1.00 93.50 97 THR A C 1
ATOM 745 O O . THR A 1 97 ? 1.852 -1.025 -9.540 1.00 93.50 97 THR A O 1
ATOM 748 N N . TYR A 1 98 ? 0.994 -1.565 -7.545 1.00 94.06 98 TYR A N 1
ATOM 749 C CA . TYR A 1 98 ? 1.823 -2.764 -7.381 1.00 94.06 98 TYR A CA 1
ATOM 750 C C . TYR A 1 98 ? 1.602 -3.802 -8.487 1.00 94.06 98 TYR A C 1
ATOM 752 O O . TYR A 1 98 ? 2.561 -4.363 -9.024 1.00 94.06 98 TYR A O 1
ATOM 760 N N . ARG A 1 99 ? 0.349 -4.021 -8.892 1.00 92.88 99 ARG A N 1
ATOM 761 C CA . ARG A 1 99 ? 0.000 -4.916 -10.002 1.00 92.88 99 ARG A CA 1
ATOM 762 C C . ARG A 1 99 ? 0.596 -4.449 -11.330 1.00 92.88 99 ARG A C 1
ATOM 764 O O . ARG A 1 99 ? 1.089 -5.279 -12.096 1.00 92.88 99 ARG A O 1
ATOM 771 N N . ALA A 1 100 ? 0.563 -3.148 -11.607 1.00 90.94 100 ALA A N 1
ATOM 772 C CA . ALA A 1 100 ? 1.166 -2.551 -12.794 1.00 90.94 100 ALA A CA 1
ATOM 773 C C . ALA A 1 100 ? 2.686 -2.755 -12.815 1.00 90.94 100 ALA A C 1
ATOM 775 O O . ALA A 1 100 ? 3.229 -3.156 -13.850 1.00 90.94 100 ALA A O 1
ATOM 776 N N . PHE A 1 101 ? 3.344 -2.571 -11.664 1.00 91.12 101 PHE A N 1
ATOM 777 C CA . PHE A 1 101 ? 4.764 -2.875 -11.493 1.00 91.12 101 PHE A CA 1
ATOM 778 C C . PHE A 1 101 ? 5.072 -4.355 -11.735 1.00 91.12 101 PHE A C 1
ATOM 780 O O . PHE A 1 101 ? 5.905 -4.677 -12.582 1.00 91.12 101 PHE A O 1
ATOM 787 N N . GLY A 1 102 ? 4.352 -5.262 -11.072 1.00 90.00 102 GLY A N 1
ATOM 788 C CA . GLY A 1 102 ? 4.579 -6.705 -11.187 1.00 90.00 102 GLY A CA 1
ATOM 789 C C . GLY A 1 102 ? 4.289 -7.285 -12.576 1.00 90.00 102 GLY A C 1
ATOM 790 O O . GLY A 1 102 ? 4.862 -8.306 -12.948 1.00 90.00 102 GLY A O 1
ATOM 791 N N . ARG A 1 103 ? 3.415 -6.651 -13.368 1.00 88.88 103 ARG A N 1
ATOM 792 C CA . ARG A 1 103 ? 3.111 -7.074 -14.748 1.00 88.88 103 ARG A CA 1
ATOM 793 C C . ARG A 1 103 ? 4.065 -6.504 -15.796 1.00 88.88 103 ARG A C 1
ATOM 795 O O . ARG A 1 103 ? 3.970 -6.914 -16.951 1.00 88.88 103 ARG A O 1
ATOM 802 N N . GLY A 1 104 ? 4.944 -5.573 -15.424 1.00 83.19 104 GLY A N 1
ATOM 803 C CA . GLY A 1 104 ? 5.885 -4.948 -16.354 1.00 83.19 104 GLY A CA 1
ATOM 804 C C . GLY A 1 104 ? 5.187 -4.216 -17.502 1.00 83.19 104 GLY A C 1
ATOM 805 O O . GLY A 1 104 ? 5.544 -4.414 -18.663 1.00 83.19 104 GLY A O 1
ATOM 806 N N . LEU A 1 105 ? 4.156 -3.412 -17.203 1.00 79.19 105 LEU A N 1
ATOM 807 C CA . LEU A 1 105 ? 3.484 -2.607 -18.230 1.00 79.19 105 LEU A CA 1
ATOM 808 C C . LEU A 1 105 ? 4.508 -1.734 -18.989 1.00 79.19 105 LEU A C 1
ATOM 810 O O . LEU A 1 105 ? 5.454 -1.246 -18.381 1.00 79.19 105 LEU A O 1
ATOM 814 N N . PRO A 1 106 ? 4.328 -1.483 -20.299 1.00 68.25 106 PRO A N 1
ATOM 815 C CA . PRO A 1 106 ? 5.356 -0.869 -21.152 1.00 68.25 106 PRO A CA 1
ATOM 816 C C . PRO A 1 106 ? 5.815 0.535 -20.717 1.00 68.25 106 PRO A C 1
ATOM 818 O O . PRO A 1 106 ? 6.909 0.954 -21.078 1.00 68.25 106 PRO A O 1
ATOM 821 N N . ASN A 1 107 ? 5.009 1.242 -19.920 1.00 71.19 107 ASN A N 1
ATOM 822 C CA . ASN A 1 107 ? 5.328 2.573 -19.390 1.00 71.19 107 ASN A CA 1
ATOM 823 C C . ASN A 1 107 ? 5.950 2.538 -17.983 1.00 71.19 107 ASN A C 1
ATOM 825 O O . ASN A 1 107 ? 6.298 3.577 -17.427 1.00 71.19 107 ASN A O 1
ATOM 829 N N . VAL A 1 108 ? 6.095 1.350 -17.399 1.00 75.12 108 VAL A N 1
ATOM 830 C CA . VAL A 1 108 ? 6.688 1.148 -16.083 1.00 75.12 108 VAL A CA 1
ATOM 831 C C . VAL A 1 108 ? 8.188 0.941 -16.248 1.00 75.12 108 VAL A C 1
ATOM 833 O O . VAL A 1 108 ? 8.636 -0.088 -16.748 1.00 75.12 108 VAL A O 1
ATOM 836 N N . ASN A 1 109 ? 8.978 1.914 -15.801 1.00 78.31 109 ASN A N 1
ATOM 837 C CA . ASN A 1 109 ? 10.427 1.772 -15.706 1.00 78.31 109 ASN A CA 1
ATOM 838 C C . ASN A 1 109 ? 10.871 1.623 -14.240 1.00 78.31 109 ASN A C 1
ATOM 840 O O . ASN A 1 109 ? 10.156 1.974 -13.297 1.00 78.31 109 ASN A O 1
ATOM 844 N N . THR A 1 110 ? 12.082 1.104 -14.045 1.00 84.94 110 THR A N 1
ATOM 845 C CA . THR A 1 110 ? 12.660 0.867 -12.715 1.00 84.94 110 THR A CA 1
ATOM 846 C C . THR A 1 110 ? 12.785 2.147 -11.886 1.00 84.94 110 THR A C 1
ATOM 848 O O . THR A 1 110 ? 12.706 2.081 -10.663 1.00 84.94 110 THR A O 1
ATOM 851 N N . SER A 1 111 ? 12.955 3.317 -12.515 1.00 91.00 111 SER A N 1
ATOM 852 C CA . SER A 1 111 ? 13.073 4.579 -11.779 1.00 91.00 111 SER A CA 1
ATOM 853 C C . SER A 1 111 ? 11.745 5.032 -11.175 1.00 91.00 111 SER A C 1
ATOM 855 O O . SER A 1 111 ? 11.751 5.493 -10.039 1.00 91.00 111 SER A O 1
ATOM 857 N N . ILE A 1 112 ? 10.613 4.847 -11.866 1.00 91.88 112 ILE A N 1
ATOM 858 C CA . ILE A 1 112 ? 9.282 5.138 -11.310 1.00 91.88 112 ILE A CA 1
ATOM 859 C C . ILE A 1 112 ? 9.010 4.234 -10.107 1.00 91.88 112 ILE A C 1
ATOM 861 O O . ILE A 1 112 ? 8.588 4.732 -9.066 1.00 91.88 112 ILE A O 1
ATOM 865 N N . PHE A 1 113 ? 9.299 2.932 -10.225 1.00 92.62 113 PHE A N 1
ATOM 866 C CA . PHE A 1 113 ? 9.160 2.007 -9.098 1.00 92.62 113 PHE A CA 1
ATOM 867 C C . PHE A 1 113 ? 10.025 2.435 -7.914 1.00 92.62 113 PHE A C 1
ATOM 869 O O . PHE A 1 113 ? 9.523 2.526 -6.799 1.00 92.62 113 PHE A O 1
ATOM 876 N N . LYS A 1 114 ? 11.296 2.768 -8.168 1.00 93.38 114 LYS A N 1
ATOM 877 C CA . LYS A 1 114 ? 12.216 3.209 -7.121 1.00 93.38 114 LYS A CA 1
ATOM 878 C C . LYS A 1 114 ? 11.715 4.471 -6.416 1.00 93.38 114 LYS A C 1
ATOM 880 O O . LYS A 1 114 ? 11.707 4.520 -5.195 1.00 93.38 114 LYS A O 1
ATOM 885 N N . THR A 1 115 ? 11.284 5.490 -7.159 1.00 95.00 115 THR A N 1
ATOM 886 C CA . THR A 1 115 ? 10.762 6.719 -6.544 1.00 95.00 115 THR A CA 1
ATOM 887 C C . THR A 1 115 ? 9.496 6.442 -5.736 1.00 95.00 115 THR A C 1
ATOM 889 O O . THR A 1 115 ? 9.377 6.938 -4.623 1.00 95.00 115 THR A O 1
ATOM 892 N N . PHE A 1 116 ? 8.590 5.601 -6.242 1.00 95.62 116 PHE A N 1
ATOM 893 C CA . PHE A 1 116 ? 7.409 5.169 -5.495 1.00 95.62 116 PHE A CA 1
ATOM 894 C C . PHE A 1 116 ? 7.781 4.481 -4.171 1.00 95.62 116 PHE A C 1
ATOM 896 O O . PHE A 1 116 ? 7.279 4.869 -3.116 1.00 95.62 116 PHE A O 1
ATOM 903 N N . SER A 1 117 ? 8.688 3.498 -4.207 1.00 95.06 117 SER A N 1
ATOM 904 C CA . SER A 1 117 ? 9.123 2.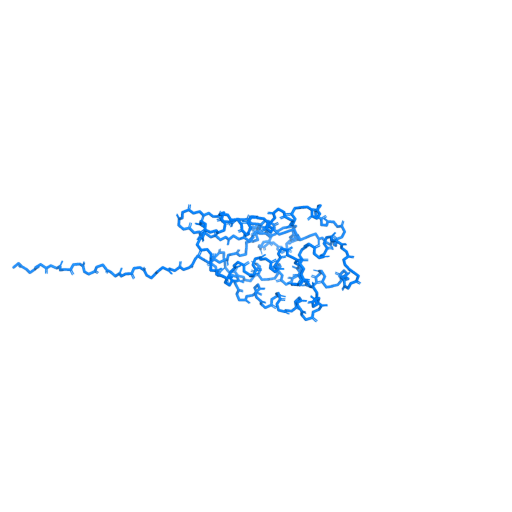766 -3.014 1.00 95.06 117 SER A CA 1
ATOM 905 C C . SER A 1 117 ? 9.882 3.654 -2.026 1.00 95.06 117 SER A C 1
ATOM 907 O O . SER A 1 117 ? 9.632 3.569 -0.826 1.00 95.06 117 SER A O 1
ATOM 909 N N . ASP A 1 118 ? 10.758 4.537 -2.517 1.00 95.25 118 ASP A N 1
ATOM 910 C CA . ASP A 1 118 ? 11.499 5.492 -1.685 1.00 95.25 118 ASP A CA 1
ATOM 911 C C . ASP A 1 118 ? 10.525 6.425 -0.946 1.00 95.25 118 ASP A C 1
ATOM 913 O O . ASP A 1 118 ? 10.669 6.636 0.256 1.00 95.25 118 ASP A O 1
ATOM 917 N N . CYS A 1 119 ? 9.496 6.941 -1.633 1.00 96.62 119 CYS A N 1
ATOM 918 C CA . CYS A 1 119 ? 8.483 7.797 -1.014 1.00 96.62 119 CYS A CA 1
ATOM 919 C C . CYS A 1 119 ? 7.670 7.064 0.062 1.00 96.62 119 CYS A C 1
ATOM 921 O O . CYS A 1 119 ? 7.381 7.656 1.102 1.00 96.62 119 CYS A O 1
ATOM 923 N N . LEU A 1 120 ? 7.312 5.793 -0.153 1.00 96.81 120 LEU A N 1
ATOM 924 C CA . LEU A 1 120 ? 6.625 4.992 0.865 1.00 96.81 120 LEU A CA 1
ATOM 925 C C . LEU A 1 120 ? 7.501 4.784 2.106 1.00 96.81 120 LEU A C 1
ATOM 927 O O . LEU A 1 120 ? 7.030 4.966 3.227 1.00 96.81 120 LEU A O 1
ATOM 931 N N . VAL A 1 121 ? 8.775 4.433 1.913 1.00 95.50 121 VAL A N 1
ATOM 932 C CA . VAL A 1 121 ? 9.724 4.221 3.015 1.00 95.50 121 VAL A CA 1
ATOM 933 C C . VAL A 1 121 ? 9.965 5.511 3.791 1.00 95.50 121 VAL A C 1
ATOM 935 O O . VAL A 1 121 ? 9.919 5.497 5.020 1.00 95.50 121 VAL A O 1
ATOM 938 N N . GLU A 1 122 ? 10.180 6.628 3.098 1.00 94.88 122 GLU A N 1
ATOM 939 C CA . GLU A 1 122 ? 10.385 7.929 3.738 1.00 94.88 122 GLU A CA 1
ATOM 940 C C . GLU A 1 122 ? 9.149 8.369 4.529 1.00 94.88 122 GLU A C 1
ATOM 942 O O . GLU A 1 122 ? 9.264 8.830 5.665 1.00 94.88 122 GLU A O 1
ATOM 947 N N . THR A 1 123 ? 7.955 8.146 3.973 1.00 95.62 123 THR A N 1
ATOM 948 C CA . THR A 1 123 ? 6.687 8.401 4.670 1.00 95.62 123 THR A CA 1
ATOM 949 C C . THR A 1 123 ? 6.601 7.574 5.951 1.00 95.62 123 THR A C 1
ATOM 951 O O . THR A 1 123 ? 6.364 8.124 7.021 1.00 95.62 123 THR A O 1
ATOM 954 N N . ALA A 1 124 ? 6.862 6.266 5.874 1.00 94.81 124 ALA A N 1
ATOM 955 C CA . ALA A 1 124 ? 6.792 5.371 7.029 1.00 94.81 124 ALA A CA 1
ATOM 956 C C . ALA A 1 124 ? 7.831 5.699 8.119 1.00 94.81 124 ALA A C 1
ATOM 958 O O . ALA A 1 124 ? 7.591 5.472 9.304 1.00 94.81 124 ALA A O 1
ATOM 959 N N . ARG A 1 125 ? 8.998 6.229 7.731 1.00 93.19 125 ARG A N 1
ATOM 960 C CA . ARG A 1 125 ? 10.029 6.699 8.671 1.00 93.19 125 ARG A CA 1
ATOM 961 C C . ARG A 1 125 ? 9.649 8.009 9.353 1.00 93.19 125 ARG A C 1
ATOM 963 O O . ARG A 1 125 ? 10.012 8.198 10.510 1.00 93.19 125 ARG A O 1
ATOM 970 N N . THR A 1 126 ? 8.961 8.890 8.631 1.00 92.94 126 THR A N 1
ATOM 971 C CA . THR A 1 126 ? 8.595 10.231 9.104 1.00 92.94 126 THR A CA 1
ATOM 972 C C . THR A 1 126 ? 7.388 10.205 10.033 1.00 92.94 126 THR A C 1
ATOM 974 O O . THR A 1 126 ? 7.377 10.932 11.020 1.00 92.94 126 THR A O 1
ATOM 977 N N . LEU A 1 127 ? 6.390 9.377 9.717 1.00 93.19 127 LEU A N 1
ATOM 978 C CA . LEU A 1 127 ? 5.157 9.278 10.492 1.00 93.19 127 LEU A CA 1
ATOM 979 C C . LEU A 1 127 ? 5.395 8.643 11.865 1.00 93.19 127 LEU A C 1
ATOM 981 O O . LEU A 1 127 ? 6.150 7.670 12.006 1.00 93.19 127 LEU A O 1
ATOM 985 N N . ASP A 1 128 ? 4.685 9.141 12.873 1.00 90.31 128 ASP A N 1
ATOM 986 C CA . ASP A 1 128 ? 4.535 8.423 14.138 1.00 90.31 128 ASP A CA 1
ATOM 987 C C . ASP A 1 128 ? 3.693 7.150 13.940 1.00 90.31 128 ASP A C 1
ATOM 989 O O . ASP A 1 128 ? 2.823 7.085 13.074 1.00 90.31 128 ASP A O 1
ATOM 993 N N . ASP A 1 129 ? 3.900 6.127 14.777 1.00 86.31 129 ASP A N 1
ATOM 994 C CA . ASP A 1 129 ? 3.258 4.806 14.608 1.00 86.31 129 ASP A CA 1
ATOM 995 C C . ASP A 1 129 ? 1.716 4.843 14.713 1.00 86.31 129 ASP A C 1
ATOM 997 O O . ASP A 1 129 ? 1.042 3.883 14.346 1.00 86.31 129 ASP A O 1
ATOM 1001 N N . HIS A 1 130 ? 1.155 5.953 15.203 1.00 87.69 130 HIS A N 1
ATOM 1002 C CA . HIS A 1 130 ? -0.285 6.187 15.354 1.00 87.69 130 HIS A CA 1
ATOM 1003 C C . HIS A 1 130 ? -0.804 7.301 14.431 1.00 87.69 130 HIS A C 1
ATOM 1005 O O . HIS A 1 130 ? -1.983 7.656 14.490 1.00 87.69 130 HIS A O 1
ATOM 1011 N N . GLU A 1 131 ? 0.068 7.890 13.612 1.00 91.88 131 GLU A N 1
ATOM 1012 C CA . GLU A 1 131 ? -0.291 8.968 12.700 1.00 91.88 131 GLU A CA 1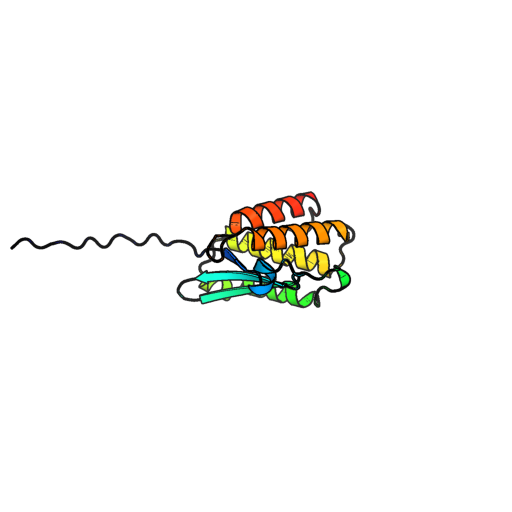
ATOM 1013 C C . GLU A 1 131 ? -0.900 8.406 11.410 1.00 91.88 131 GLU A C 1
ATOM 1015 O O . GLU A 1 131 ? -0.445 7.409 10.847 1.00 91.88 131 GLU A O 1
ATOM 1020 N N . SER A 1 132 ? -1.961 9.058 10.930 1.00 94.06 132 SER A N 1
ATOM 1021 C CA . SER A 1 132 ? -2.626 8.656 9.692 1.00 94.06 132 SER A CA 1
ATOM 1022 C C . SER A 1 132 ? -1.735 8.931 8.480 1.00 94.06 132 SER A C 1
ATOM 1024 O O . SER A 1 132 ? -1.356 10.067 8.209 1.00 94.06 132 SER A O 1
ATOM 1026 N N . ALA A 1 133 ? -1.484 7.898 7.683 1.00 95.88 133 ALA A N 1
ATOM 1027 C CA . ALA A 1 133 ? -0.709 7.971 6.453 1.00 95.88 133 ALA A CA 1
ATOM 1028 C C . ALA A 1 133 ? -1.529 8.434 5.236 1.00 95.88 133 ALA A C 1
ATOM 1030 O O . ALA A 1 133 ? -0.988 8.549 4.138 1.00 95.88 133 ALA A O 1
ATOM 1031 N N . GLU A 1 134 ? -2.837 8.671 5.381 1.00 94.88 134 GLU A N 1
ATOM 1032 C CA . GLU A 1 134 ? -3.741 8.872 4.241 1.00 94.88 134 GLU A CA 1
ATOM 1033 C C . GLU A 1 134 ? -3.346 10.018 3.306 1.00 94.88 134 GLU A C 1
ATOM 1035 O O . GLU A 1 134 ? -3.422 9.858 2.089 1.00 94.88 134 GLU A O 1
ATOM 1040 N N . GLU A 1 135 ? -2.953 11.173 3.844 1.00 95.69 135 GLU A N 1
ATOM 1041 C CA . GLU A 1 135 ? -2.616 12.347 3.026 1.00 95.69 135 GLU A CA 1
ATOM 1042 C C . GLU A 1 135 ? -1.312 12.143 2.248 1.00 95.69 135 GLU A C 1
ATOM 1044 O O . GLU A 1 135 ? -1.225 12.482 1.063 1.00 95.69 135 GLU A O 1
ATOM 1049 N N . PHE A 1 136 ? -0.325 11.507 2.880 1.00 97.06 136 PHE A N 1
ATOM 1050 C CA . PHE A 1 136 ? 0.937 11.150 2.240 1.00 97.06 136 PHE A CA 1
ATOM 1051 C C . PHE A 1 136 ? 0.731 10.084 1.166 1.00 97.06 136 PHE A C 1
ATOM 1053 O O . PHE A 1 136 ? 1.174 10.254 0.031 1.00 97.06 136 PHE A O 1
ATOM 1060 N N . LEU A 1 137 ? -0.013 9.021 1.482 1.00 96.94 137 LEU A N 1
ATOM 1061 C CA . LEU A 1 137 ? -0.353 7.967 0.527 1.00 96.94 137 LEU A CA 1
ATOM 1062 C C . LEU A 1 137 ? -1.134 8.525 -0.668 1.00 96.94 137 LEU A C 1
ATOM 1064 O O . LEU A 1 137 ? -0.839 8.167 -1.807 1.00 96.94 137 LEU A O 1
ATOM 1068 N N . ARG A 1 138 ? -2.077 9.447 -0.434 1.00 96.75 138 ARG A N 1
ATOM 1069 C CA . ARG A 1 138 ? -2.797 10.142 -1.509 1.00 96.75 138 ARG A CA 1
ATOM 1070 C C . ARG A 1 138 ? -1.842 10.922 -2.406 1.00 96.75 138 ARG A C 1
ATOM 1072 O O . ARG A 1 138 ? -1.905 10.763 -3.618 1.00 96.75 138 ARG A O 1
ATOM 1079 N N . SER A 1 139 ? -0.923 11.687 -1.822 1.00 96.94 139 SER A N 1
ATOM 1080 C CA . SER A 1 139 ? 0.071 12.464 -2.578 1.00 96.94 139 SER A CA 1
ATOM 1081 C C . SER A 1 139 ? 0.985 11.567 -3.424 1.00 96.94 139 SER A C 1
ATOM 1083 O O . SER A 1 139 ? 1.293 11.888 -4.574 1.00 96.94 139 SER A O 1
ATOM 1085 N N . ILE A 1 140 ? 1.387 10.410 -2.886 1.00 97.06 140 ILE A N 1
ATOM 1086 C CA . ILE A 1 140 ? 2.185 9.412 -3.613 1.00 97.06 140 ILE A CA 1
ATOM 1087 C C . ILE A 1 140 ? 1.396 8.857 -4.803 1.00 97.06 140 ILE A C 1
ATOM 1089 O O . ILE A 1 140 ? 1.927 8.790 -5.911 1.00 97.06 140 ILE A O 1
ATOM 1093 N N . ILE A 1 141 ? 0.130 8.486 -4.603 1.00 95.75 141 ILE A N 1
ATOM 1094 C CA . ILE A 1 141 ? -0.726 7.951 -5.670 1.00 95.75 141 ILE A CA 1
ATOM 1095 C C . ILE A 1 141 ? -1.044 9.002 -6.735 1.00 95.75 141 ILE A C 1
ATOM 1097 O O . ILE A 1 141 ? -0.972 8.704 -7.926 1.00 95.75 141 ILE A O 1
ATOM 1101 N N . GLU A 1 142 ? -1.314 10.245 -6.344 1.00 95.25 142 GLU A N 1
ATOM 1102 C CA . GLU A 1 142 ? -1.484 11.354 -7.285 1.00 95.25 142 GLU A CA 1
ATOM 1103 C C . GLU A 1 142 ? -0.241 11.515 -8.166 1.00 95.25 142 GLU A C 1
ATOM 1105 O O . GLU A 1 142 ? -0.356 11.591 -9.392 1.00 95.25 142 GLU A O 1
ATOM 1110 N N . TRP A 1 143 ? 0.955 11.470 -7.569 1.00 95.38 143 TRP A N 1
ATOM 1111 C CA . TRP A 1 143 ? 2.206 11.466 -8.323 1.00 95.38 143 TRP A CA 1
ATOM 1112 C C . TRP A 1 143 ? 2.304 10.260 -9.270 1.00 95.38 143 TRP A C 1
ATOM 1114 O O . TRP A 1 143 ? 2.636 10.459 -10.444 1.00 95.38 143 TRP A O 1
ATOM 1124 N N . VAL A 1 144 ? 1.962 9.044 -8.823 1.00 93.06 144 VAL A N 1
ATOM 1125 C CA . VAL A 1 144 ? 1.946 7.841 -9.678 1.00 93.06 144 VAL A CA 1
ATOM 1126 C C . VAL A 1 144 ? 1.027 8.045 -10.878 1.00 93.06 144 VAL A C 1
ATOM 1128 O O . VAL A 1 144 ? 1.452 7.784 -12.001 1.00 93.06 144 VAL A O 1
ATOM 1131 N N . HIS A 1 145 ? -0.179 8.578 -10.689 1.00 91.19 145 HIS A N 1
ATOM 1132 C CA . HIS A 1 145 ? -1.121 8.834 -11.781 1.00 91.19 145 HIS A CA 1
ATOM 1133 C C . HIS A 1 145 ? -0.582 9.846 -12.806 1.00 91.19 145 HIS A C 1
ATOM 1135 O O . HIS A 1 145 ? -0.853 9.708 -13.999 1.00 91.19 145 HIS A O 1
ATOM 1141 N N . THR A 1 146 ? 0.258 10.809 -12.398 1.00 91.81 146 THR A N 1
ATOM 1142 C CA . THR A 1 146 ? 0.942 11.700 -13.362 1.00 91.81 146 THR A CA 1
ATOM 1143 C C . THR A 1 146 ? 1.997 10.987 -14.214 1.00 91.81 146 THR A C 1
ATOM 1145 O O . THR A 1 146 ? 2.353 11.477 -15.288 1.00 91.81 146 THR A O 1
ATOM 1148 N N . LYS A 1 147 ? 2.540 9.861 -13.735 1.00 90.19 147 LYS A N 1
ATOM 1149 C CA . LYS A 1 147 ? 3.586 9.081 -14.418 1.00 90.19 147 LYS A CA 1
ATOM 1150 C C . LYS A 1 147 ? 3.031 7.880 -15.169 1.00 90.19 147 LYS A C 1
ATOM 1152 O O . LYS A 1 147 ? 3.586 7.503 -16.197 1.00 90.19 147 LYS A O 1
ATOM 1157 N N . LEU A 1 148 ? 1.949 7.299 -14.665 1.00 85.81 148 LEU A N 1
ATOM 1158 C CA . LEU A 1 148 ? 1.314 6.084 -15.150 1.00 85.81 148 LEU A CA 1
ATOM 1159 C C . LEU A 1 148 ? -0.212 6.299 -15.247 1.00 85.81 148 LEU A C 1
ATOM 1161 O O . LEU A 1 148 ? -0.963 5.774 -14.424 1.00 85.81 148 LEU A O 1
ATOM 1165 N N . PRO A 1 149 ? -0.694 7.057 -16.250 1.00 77.88 149 PRO A N 1
ATOM 1166 C CA . PRO A 1 149 ? -2.106 7.444 -16.348 1.00 77.88 149 PRO A CA 1
ATOM 1167 C C . PRO A 1 149 ? -3.073 6.260 -16.541 1.00 77.88 149 PRO A C 1
ATOM 1169 O O . PRO A 1 149 ? -4.257 6.385 -16.250 1.00 77.88 149 PRO A O 1
ATOM 1172 N N . ASP A 1 150 ? -2.578 5.103 -16.992 1.00 74.44 150 ASP A N 1
ATOM 1173 C CA . ASP A 1 150 ? -3.393 3.910 -17.265 1.00 74.44 150 ASP A CA 1
ATOM 1174 C C . ASP A 1 150 ? -3.547 2.961 -16.056 1.00 74.44 150 ASP A C 1
ATOM 1176 O O . ASP A 1 150 ? -4.183 1.914 -16.178 1.00 74.44 150 ASP A O 1
ATOM 1180 N N . VAL A 1 151 ? -2.952 3.271 -14.895 1.00 69.06 151 VAL A N 1
ATOM 1181 C CA . VAL A 1 151 ? -2.945 2.362 -13.726 1.00 69.06 151 VAL A CA 1
ATOM 1182 C C . VAL A 1 151 ? -4.310 2.271 -13.043 1.00 69.06 151 VAL A C 1
ATOM 1184 O O . VAL A 1 151 ? -4.673 1.198 -12.566 1.00 69.06 151 VAL A O 1
ATOM 1187 N N . SER A 1 152 ? -5.096 3.348 -13.056 1.00 55.25 152 SER A N 1
ATOM 1188 C CA . SER A 1 152 ? -6.420 3.421 -12.413 1.00 55.25 152 SER A CA 1
ATOM 1189 C C . SER A 1 152 ? -7.570 2.973 -13.328 1.00 55.25 152 SER A C 1
ATOM 1191 O O . SER A 1 152 ? -8.719 2.900 -12.897 1.00 55.25 152 SER A O 1
ATOM 1193 N N . VAL A 1 153 ? -7.290 2.697 -14.607 1.00 46.88 153 VAL A N 1
ATOM 1194 C CA . VAL A 1 153 ? -8.303 2.439 -15.641 1.00 46.88 153 VAL A CA 1
ATOM 1195 C C . VAL A 1 153 ? -8.114 1.032 -16.205 1.00 46.88 153 VAL A C 1
ATOM 1197 O O . VAL A 1 153 ? -7.573 0.890 -17.301 1.00 46.88 153 VAL A O 1
ATOM 1200 N N . ARG A 1 154 ? -8.522 -0.012 -15.465 1.00 43.22 154 ARG A N 1
ATOM 1201 C CA . ARG A 1 154 ? -8.822 -1.364 -15.999 1.00 43.22 154 ARG A CA 1
ATOM 1202 C C . ARG A 1 154 ? -9.414 -2.319 -14.967 1.00 43.22 154 ARG A C 1
ATOM 1204 O O . ARG A 1 154 ? -8.685 -2.713 -14.029 1.00 43.22 154 ARG A O 1
#